Protein AF-A0A1G2IVW2-F1 (afdb_monomer_lite)

Secondary structure (DSSP, 8-state):
-HHHHHHHHHHHHHHHHHHHHHHHHHHHHHHHHHHHHHHHHH-HHHHHH--HHHHHHH-TTTHHHHTTS-HHHHHHHHHH--TT--TTS--

Organism: NCBI:txid1802223

Radius of gyration: 18.48 Å; chains: 1; bounding box: 43×22×56 Å

Structure (mmCIF, N/CA/C/O backbone):
data_AF-A0A1G2IVW2-F1
#
_entry.id   AF-A0A1G2IVW2-F1
#
loop_
_atom_site.group_PDB
_atom_site.id
_atom_site.type_symbol
_atom_site.label_atom_id
_atom_site.label_alt_id
_atom_site.label_comp_id
_atom_site.label_asym_id
_atom_site.label_entity_id
_atom_site.label_seq_id
_atom_site.pdbx_PDB_ins_code
_atom_site.Cartn_x
_atom_site.Cartn_y
_atom_site.Cartn_z
_atom_site.occupancy
_atom_site.B_iso_or_equiv
_atom_site.auth_seq_id
_atom_site.auth_comp_id
_atom_site.auth_asym_id
_atom_site.auth_atom_id
_atom_site.pdbx_PDB_model_num
ATOM 1 N N . MET A 1 1 ? 30.164 3.451 -38.191 1.00 64.06 1 MET A N 1
ATOM 2 C CA . MET A 1 1 ? 29.459 2.157 -37.992 1.00 64.06 1 MET A CA 1
ATOM 3 C C . MET A 1 1 ? 29.603 1.646 -36.564 1.00 64.06 1 MET A C 1
ATOM 5 O O . MET A 1 1 ? 28.580 1.425 -35.935 1.00 64.06 1 MET A O 1
ATOM 9 N N . LEU A 1 2 ? 30.828 1.503 -36.038 1.00 70.00 2 LEU A N 1
ATOM 10 C CA . LEU A 1 2 ? 31.078 1.011 -34.674 1.00 70.00 2 LEU A CA 1
ATOM 11 C C . LEU A 1 2 ? 30.449 1.899 -33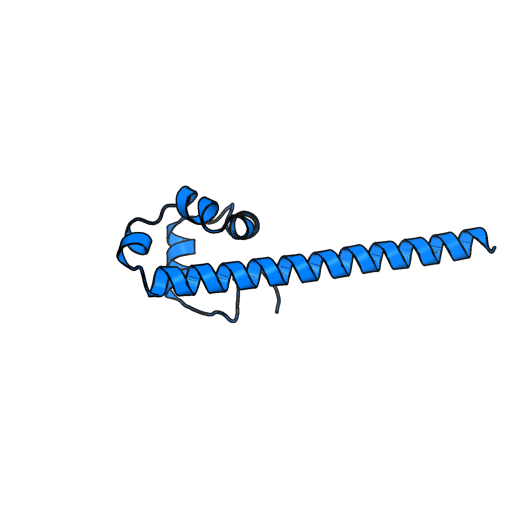.581 1.00 70.00 2 LEU A C 1
ATOM 13 O O . LEU A 1 2 ? 29.813 1.382 -32.670 1.00 70.00 2 LEU A O 1
ATOM 17 N N . GLU A 1 3 ? 30.554 3.224 -33.716 1.00 71.06 3 GLU A N 1
ATOM 18 C CA . GLU A 1 3 ? 29.950 4.192 -32.783 1.00 71.06 3 GLU A CA 1
ATOM 19 C C . GLU A 1 3 ? 28.423 4.060 -32.716 1.00 71.06 3 GLU A C 1
ATOM 21 O O . GLU A 1 3 ? 27.868 3.971 -31.628 1.00 71.06 3 GLU A O 1
ATOM 26 N N . ASN A 1 4 ? 27.745 3.919 -33.861 1.00 77.81 4 ASN A N 1
ATOM 27 C CA . ASN A 1 4 ? 26.292 3.709 -33.894 1.00 77.81 4 ASN A CA 1
ATOM 28 C C . ASN A 1 4 ? 25.884 2.378 -33.241 1.00 77.81 4 ASN A C 1
ATOM 30 O O . ASN A 1 4 ? 24.865 2.320 -32.558 1.00 77.81 4 ASN A O 1
ATOM 34 N N . ILE A 1 5 ? 26.672 1.312 -33.430 1.00 85.81 5 ILE A N 1
ATOM 35 C CA . ILE A 1 5 ? 26.426 0.009 -32.790 1.00 85.81 5 ILE A CA 1
ATOM 36 C C . ILE A 1 5 ? 26.592 0.127 -31.268 1.00 85.81 5 ILE A C 1
ATOM 38 O O . ILE A 1 5 ? 25.739 -0.350 -30.524 1.00 85.81 5 ILE A O 1
ATOM 42 N N . LEU A 1 6 ? 27.636 0.818 -30.800 1.00 82.62 6 LEU A N 1
ATOM 43 C CA . LEU A 1 6 ? 27.854 1.104 -29.379 1.00 82.62 6 LEU A CA 1
ATOM 44 C C . LEU A 1 6 ? 26.711 1.931 -28.778 1.00 82.62 6 LEU A C 1
ATOM 46 O O . LEU A 1 6 ? 26.241 1.607 -27.690 1.00 82.62 6 LEU A O 1
ATOM 50 N N . SER A 1 7 ? 26.209 2.944 -29.492 1.00 85.56 7 SER A N 1
ATOM 51 C CA . SER A 1 7 ? 25.053 3.733 -29.049 1.00 85.56 7 SER A CA 1
ATOM 52 C C . SER A 1 7 ? 23.780 2.890 -28.925 1.00 85.56 7 SER A C 1
ATOM 54 O O . SER A 1 7 ? 23.034 3.055 -27.963 1.00 85.56 7 SER A O 1
ATOM 56 N N . ILE A 1 8 ? 23.540 1.956 -29.852 1.00 89.88 8 ILE A N 1
ATOM 57 C CA . ILE A 1 8 ? 22.389 1.041 -29.788 1.00 89.88 8 ILE A CA 1
ATOM 58 C C . ILE A 1 8 ? 22.520 0.086 -28.597 1.00 89.88 8 ILE A C 1
ATOM 60 O O . ILE A 1 8 ? 21.566 -0.076 -27.839 1.00 89.88 8 ILE A O 1
ATOM 64 N N . ILE A 1 9 ? 23.700 -0.506 -28.391 1.00 89.44 9 ILE A N 1
ATOM 65 C CA . ILE A 1 9 ? 23.964 -1.377 -27.236 1.00 89.44 9 ILE A CA 1
ATOM 66 C C . ILE A 1 9 ? 23.741 -0.605 -25.932 1.00 89.44 9 ILE A C 1
ATOM 68 O O . ILE A 1 9 ? 23.073 -1.105 -25.029 1.00 89.44 9 ILE A O 1
ATOM 72 N N . LEU A 1 10 ? 24.234 0.633 -25.850 1.00 90.88 10 LEU A N 1
ATOM 73 C CA . LEU A 1 10 ? 24.055 1.482 -24.677 1.00 90.88 10 LEU A CA 1
ATOM 74 C C . LEU A 1 10 ? 22.571 1.748 -24.385 1.00 90.88 10 LEU A C 1
ATOM 76 O O . LEU A 1 10 ? 22.145 1.627 -23.238 1.00 90.88 10 LEU A O 1
ATOM 80 N N . LEU A 1 11 ? 21.767 2.049 -25.410 1.00 90.50 11 LEU A N 1
ATOM 81 C CA . LEU A 1 11 ? 20.322 2.249 -25.255 1.00 90.50 11 LEU A CA 1
ATOM 82 C C . LEU A 1 11 ? 19.611 0.986 -24.753 1.00 90.50 11 LEU A C 1
ATOM 84 O O . LEU A 1 11 ? 18.762 1.083 -23.867 1.00 90.50 11 LEU A O 1
ATOM 88 N N . VAL A 1 12 ? 19.976 -0.193 -25.264 1.00 91.19 12 VAL A N 1
ATOM 89 C CA . VAL A 1 12 ? 19.414 -1.476 -24.806 1.00 91.19 12 VAL A CA 1
ATOM 90 C C . VAL A 1 12 ? 19.764 -1.737 -23.339 1.00 91.19 12 VAL A C 1
ATOM 92 O O . VAL A 1 12 ? 18.893 -2.127 -22.563 1.00 91.19 12 VAL A O 1
ATOM 95 N N . VAL A 1 13 ? 21.008 -1.473 -22.931 1.00 90.94 13 VAL A N 1
ATOM 96 C CA . VAL A 1 13 ? 21.446 -1.637 -21.536 1.00 90.94 13 VAL A CA 1
ATOM 97 C C . VAL A 1 13 ? 20.701 -0.679 -20.604 1.00 90.94 13 VAL A C 1
ATOM 99 O O . VAL A 1 13 ? 20.235 -1.105 -19.549 1.00 90.94 13 VAL A O 1
ATOM 102 N N . ILE A 1 14 ? 20.527 0.589 -20.995 1.00 91.94 14 ILE A N 1
ATOM 103 C CA . ILE A 1 14 ? 19.759 1.567 -20.209 1.00 91.94 14 ILE A CA 1
ATOM 104 C C . ILE A 1 14 ? 18.296 1.127 -20.090 1.00 91.94 14 ILE A C 1
ATOM 106 O O . ILE A 1 14 ? 17.750 1.119 -18.988 1.00 91.94 14 ILE A O 1
ATOM 110 N N . ALA A 1 15 ? 17.667 0.708 -21.191 1.00 87.75 15 ALA A N 1
ATOM 111 C CA . ALA A 1 15 ? 16.287 0.228 -21.172 1.00 87.75 15 ALA A CA 1
ATOM 112 C C . ALA A 1 15 ? 16.121 -0.995 -20.255 1.00 87.75 15 ALA A C 1
ATOM 114 O O . ALA A 1 15 ? 15.172 -1.061 -19.472 1.00 87.75 15 ALA A O 1
ATOM 115 N N . TYR A 1 16 ? 17.073 -1.930 -20.296 1.00 87.62 16 TYR A N 1
ATOM 116 C CA . TYR A 1 16 ? 17.074 -3.101 -19.424 1.00 87.62 16 TYR A CA 1
ATOM 117 C C . TYR A 1 16 ? 17.278 -2.733 -17.948 1.00 87.62 16 TYR A C 1
ATOM 119 O O . TYR A 1 16 ? 16.581 -3.259 -17.082 1.00 87.62 16 TYR A O 1
ATOM 127 N N . ALA A 1 17 ? 18.173 -1.789 -17.647 1.00 85.44 17 ALA A N 1
ATOM 128 C CA . ALA A 1 17 ? 18.378 -1.296 -16.287 1.00 85.44 17 ALA A CA 1
ATOM 129 C C . ALA A 1 17 ? 17.110 -0.631 -15.724 1.00 85.44 17 ALA A C 1
ATOM 131 O O . ALA A 1 17 ? 16.721 -0.908 -14.589 1.00 85.44 17 ALA A O 1
ATOM 132 N N . VAL A 1 18 ? 16.422 0.185 -16.532 1.00 86.44 18 VAL A N 1
ATOM 133 C CA . VAL A 1 18 ? 15.138 0.804 -16.163 1.00 86.44 18 VAL A CA 1
ATOM 134 C C . VAL A 1 18 ? 14.068 -0.260 -15.910 1.00 86.44 18 VAL A C 1
ATOM 136 O O . VAL A 1 18 ? 13.343 -0.180 -14.917 1.00 86.44 18 VAL A O 1
ATOM 139 N N . TYR A 1 19 ? 13.989 -1.283 -16.765 1.00 83.19 19 TYR A N 1
ATOM 140 C CA . TYR A 1 19 ? 13.076 -2.411 -16.579 1.00 83.19 19 TYR A CA 1
ATOM 141 C C . TYR A 1 19 ? 13.340 -3.156 -15.261 1.00 83.19 19 TYR A C 1
ATOM 143 O O . TYR A 1 19 ? 12.417 -3.372 -14.474 1.00 83.19 19 TYR A O 1
ATOM 151 N N . LEU A 1 20 ? 14.604 -3.485 -14.977 1.00 78.44 20 LEU A N 1
ATOM 152 C CA . LEU A 1 20 ? 15.000 -4.171 -13.747 1.00 78.44 20 LEU A CA 1
ATOM 153 C C . LEU A 1 20 ? 14.661 -3.336 -12.501 1.00 78.44 20 LEU A C 1
ATOM 155 O O . LEU A 1 20 ? 14.117 -3.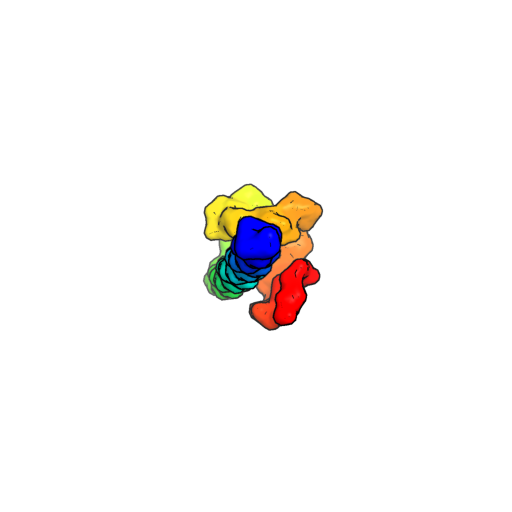856 -11.527 1.00 78.44 20 LEU A O 1
ATOM 15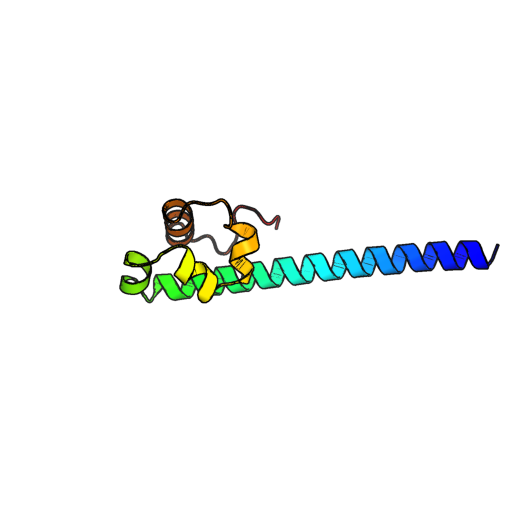9 N N . GLN A 1 21 ? 14.943 -2.031 -12.544 1.00 76.50 21 GLN A N 1
ATOM 160 C CA . GLN A 1 21 ? 14.647 -1.109 -11.450 1.00 76.50 21 GLN A CA 1
ATOM 161 C C . GLN A 1 21 ? 13.142 -1.010 -11.174 1.00 76.50 21 GLN A C 1
ATOM 163 O O . GLN A 1 21 ? 12.738 -0.931 -10.012 1.00 76.50 21 GLN A O 1
ATOM 168 N N . LYS A 1 22 ? 12.308 -1.032 -12.220 1.00 78.31 22 LYS A N 1
ATOM 169 C CA . LYS A 1 22 ? 10.849 -1.044 -12.078 1.00 78.31 22 LYS A CA 1
ATOM 170 C C . LYS A 1 22 ? 10.369 -2.314 -11.372 1.00 78.31 22 LYS A C 1
ATOM 172 O O . LYS A 1 22 ? 9.716 -2.199 -10.341 1.00 78.31 22 LYS A O 1
ATOM 177 N N . ASN A 1 23 ? 10.780 -3.492 -11.844 1.00 75.88 23 ASN A N 1
ATOM 178 C CA . ASN A 1 23 ? 10.387 -4.765 -11.226 1.00 75.88 23 ASN A CA 1
ATOM 179 C C . ASN A 1 23 ? 10.811 -4.857 -9.751 1.00 75.88 23 ASN A C 1
ATOM 181 O O . ASN A 1 23 ? 10.029 -5.284 -8.905 1.00 75.88 23 ASN A O 1
ATOM 185 N N . LEU A 1 24 ? 12.024 -4.401 -9.419 1.00 76.06 24 LEU A N 1
ATOM 186 C CA . LEU A 1 24 ? 12.510 -4.368 -8.035 1.00 76.06 24 LEU A CA 1
ATOM 187 C C 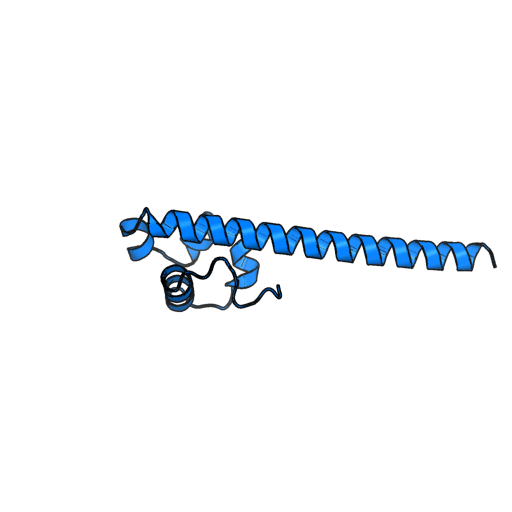. LEU A 1 24 ? 11.684 -3.436 -7.138 1.00 76.06 24 LEU A C 1
ATOM 189 O O . LEU A 1 24 ? 11.508 -3.717 -5.953 1.00 76.06 24 LEU A O 1
ATOM 193 N N . ASN A 1 25 ? 11.200 -2.312 -7.667 1.00 81.75 25 ASN A N 1
ATOM 194 C CA . ASN A 1 25 ? 10.344 -1.401 -6.909 1.00 81.75 25 ASN A CA 1
ATOM 195 C C . ASN A 1 25 ? 8.953 -1.995 -6.683 1.00 81.75 25 ASN A C 1
ATOM 197 O O . ASN A 1 25 ? 8.432 -1.890 -5.575 1.00 81.75 25 ASN A O 1
ATOM 201 N N . ASP A 1 26 ? 8.391 -2.642 -7.699 1.00 80.94 26 ASP A N 1
ATOM 202 C CA . ASP A 1 26 ? 7.079 -3.286 -7.631 1.00 80.94 26 ASP A CA 1
ATOM 203 C C . ASP A 1 26 ? 7.081 -4.423 -6.591 1.00 80.94 26 ASP A C 1
ATOM 205 O O . ASP A 1 26 ? 6.174 -4.517 -5.760 1.00 80.94 26 ASP A O 1
ATOM 209 N N . GLU A 1 27 ? 8.154 -5.221 -6.540 1.00 82.12 27 GLU A N 1
ATOM 210 C CA . GLU A 1 27 ? 8.332 -6.268 -5.528 1.00 82.12 27 GLU A CA 1
ATOM 211 C C . GLU A 1 27 ? 8.464 -5.695 -4.107 1.00 82.12 27 GLU A C 1
ATOM 213 O O . GLU A 1 27 ? 7.874 -6.224 -3.163 1.00 82.12 27 GLU A O 1
ATOM 218 N N . LYS A 1 28 ? 9.202 -4.590 -3.935 1.00 86.25 28 LYS A N 1
ATOM 219 C CA . LYS A 1 28 ? 9.320 -3.913 -2.632 1.00 86.25 28 LYS A CA 1
ATOM 220 C C . LYS A 1 28 ? 7.977 -3.379 -2.144 1.00 86.25 28 LYS A C 1
ATOM 222 O O . LYS A 1 28 ? 7.644 -3.580 -0.981 1.00 86.25 28 LYS A O 1
ATOM 227 N N . ILE A 1 29 ? 7.200 -2.753 -3.030 1.00 86.38 29 ILE A N 1
ATOM 228 C CA . ILE A 1 29 ? 5.853 -2.259 -2.711 1.00 86.38 29 ILE A CA 1
ATOM 229 C C . ILE A 1 29 ? 4.945 -3.427 -2.303 1.00 86.38 29 ILE A C 1
ATOM 231 O O . ILE A 1 29 ? 4.203 -3.308 -1.331 1.00 86.38 29 ILE A O 1
ATOM 235 N N . ARG A 1 30 ? 5.032 -4.572 -2.995 1.00 84.12 30 ARG A N 1
ATOM 236 C CA . ARG A 1 30 ? 4.287 -5.783 -2.619 1.00 84.12 30 ARG A CA 1
ATOM 237 C C . ARG A 1 30 ? 4.664 -6.297 -1.236 1.00 84.12 30 ARG A C 1
ATOM 239 O O . ARG A 1 30 ? 3.773 -6.541 -0.434 1.00 84.12 30 ARG A O 1
ATOM 246 N N . ARG A 1 31 ? 5.955 -6.406 -0.928 1.00 85.81 31 ARG A N 1
ATOM 247 C CA . ARG A 1 31 ? 6.394 -6.837 0.408 1.00 85.81 31 ARG A CA 1
ATOM 248 C C . ARG A 1 31 ? 5.905 -5.896 1.502 1.00 85.81 31 ARG A C 1
ATOM 250 O O . ARG A 1 31 ? 5.491 -6.353 2.558 1.00 85.81 31 ARG A O 1
ATOM 257 N N . GLU A 1 32 ? 5.939 -4.593 1.252 1.00 89.00 32 GLU A N 1
ATOM 258 C CA . GLU A 1 32 ? 5.460 -3.607 2.218 1.00 89.00 32 GLU A CA 1
ATOM 259 C C . GLU A 1 32 ? 3.943 -3.689 2.427 1.00 89.00 32 GLU A C 1
ATOM 261 O O . GLU A 1 32 ? 3.465 -3.558 3.549 1.00 89.00 32 GLU A O 1
ATOM 266 N N . TRP A 1 33 ? 3.190 -4.000 1.370 1.00 89.19 33 TRP A N 1
ATOM 267 C CA . TRP A 1 33 ? 1.763 -4.297 1.472 1.00 89.19 33 TRP A CA 1
ATOM 268 C C . TRP A 1 33 ? 1.485 -5.541 2.315 1.00 89.19 33 TRP A C 1
ATOM 270 O O . TRP A 1 33 ? 0.615 -5.504 3.183 1.00 89.19 33 TRP A O 1
ATOM 280 N N . ASP A 1 34 ? 2.235 -6.621 2.096 1.00 86.38 34 ASP A N 1
ATOM 281 C CA . ASP A 1 34 ? 2.090 -7.853 2.874 1.00 86.38 34 ASP A CA 1
ATOM 282 C C . ASP A 1 34 ? 2.397 -7.613 4.362 1.00 86.38 34 ASP A C 1
ATOM 284 O O . ASP A 1 34 ? 1.690 -8.127 5.232 1.00 86.38 34 ASP A O 1
ATOM 288 N N . LEU A 1 35 ? 3.403 -6.781 4.662 1.00 89.38 35 LEU A N 1
ATOM 289 C CA . LEU A 1 35 ? 3.721 -6.358 6.027 1.00 89.38 35 LEU A CA 1
ATOM 290 C C . LEU A 1 35 ? 2.589 -5.535 6.648 1.00 89.38 35 LEU A C 1
ATOM 292 O O . LEU A 1 35 ? 2.188 -5.830 7.772 1.00 89.38 35 LEU A O 1
ATOM 296 N N . ALA A 1 36 ? 2.047 -4.555 5.923 1.00 90.12 36 ALA A N 1
ATOM 297 C CA . ALA A 1 36 ? 0.923 -3.750 6.395 1.00 90.12 36 ALA A CA 1
ATOM 298 C C . ALA A 1 36 ? -0.309 -4.613 6.678 1.00 90.12 36 ALA A C 1
ATOM 300 O O . ALA A 1 36 ? -0.931 -4.501 7.734 1.00 90.12 36 ALA A O 1
ATOM 301 N N . TYR A 1 37 ? -0.633 -5.525 5.761 1.00 88.75 37 TYR A N 1
ATOM 302 C CA . TYR A 1 37 ? -1.737 -6.460 5.927 1.00 88.75 37 TYR A CA 1
ATOM 303 C C . TYR A 1 37 ? -1.565 -7.336 7.172 1.00 88.75 37 TYR A C 1
ATOM 305 O O . TYR A 1 37 ? -2.479 -7.423 7.993 1.00 88.75 37 TYR A O 1
ATOM 313 N N . PHE A 1 38 ? -0.390 -7.948 7.341 1.00 87.44 38 PHE A N 1
ATOM 314 C CA . PHE A 1 38 ? -0.106 -8.790 8.500 1.00 87.44 38 PHE A CA 1
ATOM 315 C C . PHE A 1 38 ? -0.144 -7.994 9.811 1.00 87.44 38 PHE A C 1
ATOM 317 O O . PHE A 1 38 ? -0.746 -8.438 10.786 1.00 87.44 38 PHE A O 1
ATOM 324 N N . TYR A 1 39 ? 0.445 -6.796 9.825 1.00 90.38 39 TYR A N 1
ATOM 325 C CA . TYR A 1 39 ? 0.477 -5.934 11.002 1.00 90.38 39 TYR A CA 1
ATOM 326 C C . TYR A 1 39 ? -0.933 -5.572 11.480 1.00 90.38 39 TYR A C 1
ATOM 328 O O . TYR A 1 39 ? -1.260 -5.788 12.648 1.00 90.38 39 TYR A O 1
ATOM 336 N N . TYR A 1 40 ? -1.795 -5.093 10.580 1.00 89.38 40 TYR A N 1
ATOM 337 C CA . TYR A 1 40 ? -3.152 -4.686 10.947 1.00 89.38 40 TYR A CA 1
ATOM 338 C C . TYR A 1 40 ? -4.107 -5.859 11.186 1.00 89.38 40 TYR A C 1
ATOM 340 O O . TYR A 1 40 ? -5.115 -5.676 11.865 1.00 89.38 40 TYR A O 1
ATOM 348 N N . GLN A 1 41 ? -3.790 -7.069 10.708 1.00 86.19 41 GLN A N 1
ATOM 349 C CA . GLN A 1 41 ? -4.499 -8.278 11.138 1.00 86.19 41 GLN A CA 1
ATOM 350 C C . GLN A 1 41 ? -4.296 -8.572 12.628 1.00 86.19 41 GLN A C 1
ATOM 352 O O . GLN A 1 41 ? -5.221 -9.044 13.288 1.00 86.19 41 GLN A O 1
ATOM 357 N N . THR A 1 42 ? -3.095 -8.334 13.161 1.00 87.56 42 THR A N 1
ATOM 358 C CA . THR A 1 42 ? -2.773 -8.644 14.563 1.00 87.56 42 THR A CA 1
ATOM 359 C C . THR A 1 42 ? -2.961 -7.452 15.505 1.00 87.56 42 THR A C 1
ATOM 361 O O . THR A 1 42 ? -3.062 -7.654 16.712 1.00 87.56 42 THR A O 1
ATOM 364 N N . HIS A 1 43 ? -3.048 -6.228 14.975 1.00 90.50 43 HIS A N 1
ATOM 365 C CA . HIS A 1 43 ? -3.179 -4.981 15.738 1.00 90.50 43 HIS A CA 1
ATOM 366 C C . HIS A 1 43 ? -4.483 -4.243 15.394 1.00 90.50 43 HIS A C 1
ATOM 368 O O . HIS A 1 43 ? -4.491 -3.166 14.798 1.00 90.50 43 HIS A O 1
ATOM 374 N N . GLN A 1 44 ? -5.619 -4.833 15.779 1.00 86.38 44 GLN A N 1
ATOM 375 C CA . GLN A 1 44 ? -6.946 -4.308 15.427 1.00 86.38 44 GLN A CA 1
ATOM 376 C C . GLN A 1 44 ? -7.224 -2.906 16.005 1.00 86.38 44 GLN A C 1
ATOM 378 O O . GLN A 1 44 ? -7.891 -2.104 15.359 1.00 86.38 44 GLN A O 1
ATOM 383 N N . GLN A 1 45 ? -6.692 -2.586 17.190 1.00 88.81 45 GLN A N 1
ATOM 384 C CA . GLN A 1 45 ? -6.844 -1.256 17.796 1.00 88.81 45 GLN A CA 1
ATOM 385 C C . GLN A 1 45 ? -6.161 -0.170 16.952 1.00 88.81 45 GLN A C 1
ATOM 387 O O . GLN A 1 45 ? -6.757 0.874 16.687 1.00 88.81 45 GLN A O 1
ATOM 392 N N . ASP A 1 46 ? -4.950 -0.456 16.468 1.00 88.12 46 ASP A N 1
ATOM 393 C CA . ASP A 1 46 ? -4.193 0.444 15.595 1.00 88.12 46 ASP A CA 1
ATOM 394 C C . ASP A 1 46 ? -4.878 0.576 14.231 1.00 88.12 46 ASP A C 1
ATOM 396 O O . ASP A 1 46 ? -4.945 1.662 13.658 1.00 88.12 46 ASP A O 1
ATOM 400 N N . PHE A 1 47 ? -5.479 -0.510 13.738 1.00 89.56 47 PHE A N 1
ATOM 401 C CA . PHE A 1 47 ? -6.287 -0.486 12.524 1.00 89.56 47 PHE A CA 1
ATOM 402 C C . PHE A 1 47 ? -7.532 0.411 12.657 1.00 89.56 47 PHE A C 1
ATOM 404 O O . PHE A 1 47 ? -7.870 1.167 11.738 1.00 89.56 47 PHE A O 1
ATOM 411 N N . ASP A 1 48 ? -8.224 0.363 13.793 1.00 88.44 48 ASP A N 1
ATOM 412 C CA . ASP A 1 48 ? -9.417 1.178 14.022 1.00 88.44 48 ASP A CA 1
ATOM 413 C C . ASP A 1 48 ? -9.055 2.672 14.075 1.00 88.44 48 ASP A C 1
ATOM 415 O O . ASP A 1 48 ? -9.719 3.489 13.426 1.00 88.44 48 ASP A O 1
ATOM 419 N N . ALA A 1 49 ? -7.937 3.010 14.727 1.00 90.44 49 ALA A N 1
ATOM 420 C CA . ALA A 1 49 ? -7.381 4.363 14.806 1.00 90.44 49 ALA A CA 1
ATOM 421 C C . ALA A 1 49 ? -6.607 4.813 13.549 1.00 90.44 49 ALA A C 1
ATOM 423 O O . ALA A 1 49 ? -6.186 5.968 13.468 1.00 90.44 49 ALA A O 1
ATOM 424 N N . LEU A 1 50 ? -6.431 3.933 12.559 1.00 91.25 50 LEU A N 1
ATOM 425 C CA . LEU A 1 50 ? -5.564 4.191 11.414 1.00 91.25 50 LEU A CA 1
ATOM 426 C C . LEU A 1 50 ? -6.004 5.430 10.625 1.00 91.25 50 LEU A C 1
ATOM 428 O O . LEU A 1 50 ? -7.151 5.521 10.166 1.00 91.25 50 LEU A O 1
ATOM 432 N N . THR A 1 51 ? -5.051 6.337 10.420 1.00 92.75 51 THR A N 1
ATOM 433 C CA . THR A 1 51 ? -5.149 7.501 9.538 1.00 92.75 51 THR A CA 1
ATOM 434 C C . THR A 1 51 ? -4.249 7.307 8.321 1.00 92.75 51 THR A C 1
ATOM 436 O O . THR A 1 51 ? -3.372 6.445 8.291 1.00 92.75 51 THR A O 1
ATOM 439 N N . LYS A 1 52 ? -4.452 8.130 7.291 1.00 91.69 52 LYS A N 1
ATOM 440 C CA . LYS A 1 52 ? -3.632 8.080 6.075 1.00 91.69 52 LYS A CA 1
ATOM 441 C C . LYS A 1 52 ? -2.187 8.526 6.320 1.00 91.69 52 LYS A C 1
ATOM 443 O O . LYS A 1 52 ? -1.282 8.048 5.648 1.00 91.69 52 LYS A O 1
ATOM 448 N N . GLU A 1 53 ? -1.983 9.437 7.267 1.00 91.44 53 GLU A N 1
ATOM 449 C CA . GLU A 1 53 ? -0.657 9.924 7.651 1.00 91.44 53 GLU A CA 1
ATOM 450 C C . GLU A 1 53 ? 0.135 8.827 8.356 1.00 91.44 53 GLU A C 1
ATOM 452 O O . GLU A 1 53 ? 1.214 8.492 7.877 1.00 91.44 53 GLU A O 1
ATOM 457 N N . TYR A 1 54 ? -0.445 8.186 9.378 1.00 91.00 54 TYR A N 1
ATOM 458 C CA . TYR A 1 54 ? 0.201 7.067 10.074 1.00 91.00 54 TYR A CA 1
ATOM 459 C C . TYR A 1 54 ? 0.474 5.890 9.140 1.00 91.00 54 TYR A C 1
ATOM 461 O O . TYR A 1 54 ? 1.578 5.361 9.116 1.00 91.00 54 TYR A O 1
ATOM 469 N N . PHE A 1 55 ? -0.481 5.557 8.268 1.00 92.06 55 PHE A N 1
ATOM 470 C CA . PHE A 1 55 ? -0.291 4.493 7.286 1.00 92.06 55 PHE A CA 1
ATOM 471 C C . PHE A 1 55 ? 0.922 4.726 6.369 1.00 92.06 55 PHE A C 1
ATOM 473 O O . PHE A 1 55 ? 1.617 3.781 6.017 1.00 92.06 55 PHE A O 1
ATOM 480 N N . PHE A 1 56 ? 1.190 5.971 5.966 1.00 92.88 56 PHE A N 1
ATOM 481 C CA . PHE A 1 56 ? 2.345 6.295 5.119 1.00 92.88 56 PHE A CA 1
ATOM 482 C C . PHE A 1 56 ? 3.637 6.528 5.892 1.00 92.88 56 PHE A C 1
ATOM 484 O O . PHE A 1 56 ? 4.705 6.495 5.282 1.00 92.88 56 PHE A O 1
ATOM 491 N N . GLU A 1 57 ? 3.552 6.814 7.185 1.00 92.25 57 GLU A N 1
ATOM 492 C CA . GLU A 1 57 ? 4.718 6.876 8.058 1.00 92.25 57 GLU A CA 1
ATOM 493 C C . GLU A 1 57 ? 5.269 5.466 8.296 1.00 92.25 57 GLU A C 1
ATOM 495 O O . GLU A 1 57 ? 6.458 5.234 8.075 1.00 92.25 57 GLU A O 1
ATOM 500 N N . ASP A 1 58 ? 4.386 4.515 8.611 1.00 89.62 58 ASP A N 1
ATOM 501 C CA . ASP A 1 58 ? 4.738 3.107 8.810 1.00 89.62 58 ASP A CA 1
ATOM 502 C C . ASP A 1 58 ? 5.090 2.405 7.487 1.00 89.62 58 ASP A C 1
ATOM 504 O O . ASP A 1 58 ? 6.009 1.583 7.429 1.00 89.62 58 ASP A O 1
ATOM 508 N N . PHE A 1 59 ? 4.382 2.754 6.404 1.00 91.69 59 PHE A N 1
ATOM 509 C CA . PHE A 1 59 ? 4.522 2.136 5.083 1.00 91.69 59 PHE A CA 1
ATOM 510 C C . PHE A 1 59 ? 4.693 3.194 3.964 1.00 91.69 59 PHE A C 1
ATOM 512 O O . PHE A 1 59 ? 3.772 3.475 3.178 1.00 91.69 59 PHE A O 1
ATOM 519 N N . PRO A 1 60 ? 5.886 3.810 3.847 1.00 91.50 60 PRO A N 1
ATOM 520 C CA . PRO A 1 60 ? 6.136 4.922 2.930 1.00 91.50 60 PRO A CA 1
ATOM 521 C C . PRO A 1 60 ? 6.126 4.553 1.440 1.00 91.50 60 PRO A C 1
ATOM 523 O O . PRO A 1 60 ? 5.805 5.408 0.607 1.00 91.50 60 PRO A O 1
ATOM 526 N N . LEU A 1 61 ? 6.456 3.319 1.045 1.00 89.44 61 LEU A N 1
ATOM 527 C CA . LEU A 1 61 ? 6.387 2.902 -0.361 1.00 89.44 61 LEU A CA 1
ATOM 528 C C . LEU A 1 61 ? 4.938 2.770 -0.833 1.00 89.44 61 LEU A C 1
ATOM 530 O O . LEU A 1 61 ? 4.650 3.058 -2.001 1.00 89.44 61 LEU A O 1
ATOM 534 N N . LEU A 1 62 ? 4.014 2.433 0.071 1.00 89.19 62 LEU A N 1
ATOM 535 C CA . LEU A 1 62 ? 2.580 2.367 -0.223 1.00 89.19 62 LEU A CA 1
ATOM 536 C C . LEU A 1 62 ? 1.973 3.736 -0.536 1.00 89.19 62 LEU A C 1
ATOM 538 O O . LEU A 1 62 ? 0.952 3.810 -1.226 1.00 89.19 62 LEU A O 1
ATOM 542 N N . LYS A 1 63 ? 2.644 4.831 -0.156 1.00 90.12 63 LYS A N 1
ATOM 543 C CA . LYS A 1 63 ? 2.264 6.187 -0.568 1.00 90.12 63 LYS A CA 1
ATOM 544 C C . LYS A 1 63 ? 2.153 6.314 -2.083 1.00 90.12 63 LYS A C 1
ATOM 546 O O . LYS A 1 63 ? 1.244 6.980 -2.556 1.00 90.12 63 LYS A O 1
ATOM 551 N N . LYS A 1 64 ? 3.014 5.649 -2.863 1.00 85.69 64 LYS A N 1
ATOM 552 C CA . LYS A 1 64 ? 2.951 5.692 -4.339 1.00 85.69 64 LYS A CA 1
ATOM 553 C C . LYS A 1 64 ? 1.676 5.063 -4.903 1.00 85.69 64 LYS A C 1
ATOM 555 O O . LYS A 1 64 ? 1.252 5.436 -5.990 1.00 85.69 64 LYS A O 1
ATOM 560 N N . VAL A 1 65 ? 1.086 4.122 -4.169 1.00 84.62 65 VAL A N 1
ATOM 561 C CA . VAL A 1 65 ? -0.094 3.358 -4.588 1.00 84.62 65 VAL A CA 1
ATOM 562 C C . VAL A 1 65 ? -1.377 4.032 -4.108 1.00 84.62 65 VAL A C 1
ATOM 564 O O . VAL A 1 65 ? -2.315 4.198 -4.879 1.00 84.62 65 VAL A O 1
ATOM 567 N N . PHE A 1 66 ? -1.405 4.471 -2.851 1.00 88.12 66 PHE A N 1
ATOM 568 C CA . PHE A 1 66 ? -2.618 4.959 -2.193 1.00 88.12 66 PHE A CA 1
ATOM 569 C C . PHE A 1 66 ? -2.653 6.482 -2.010 1.00 88.12 66 PHE A C 1
ATOM 571 O O . PHE A 1 66 ? -3.518 6.993 -1.294 1.00 88.12 66 PHE A O 1
ATOM 578 N N . LEU A 1 67 ? -1.753 7.239 -2.660 1.00 87.12 67 LEU A N 1
ATOM 579 C CA . LEU A 1 67 ? -1.691 8.706 -2.539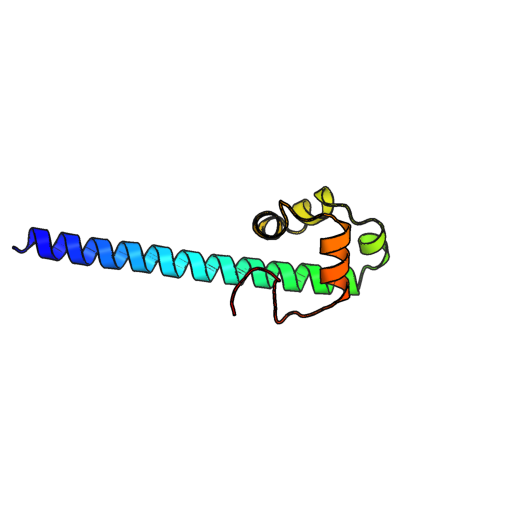 1.00 87.12 67 LEU A CA 1
ATOM 580 C C . LEU A 1 67 ? -3.057 9.365 -2.744 1.00 87.12 67 LEU A C 1
ATOM 582 O O . LEU A 1 67 ? -3.398 10.303 -2.029 1.00 87.12 67 LEU A O 1
ATOM 586 N N . ASN A 1 68 ? -3.843 8.844 -3.685 1.00 87.69 68 ASN A N 1
ATOM 587 C CA . ASN A 1 68 ? -5.146 9.389 -4.060 1.00 87.69 68 ASN A CA 1
ATOM 588 C C . ASN A 1 68 ? -6.328 8.639 -3.427 1.00 87.69 68 ASN A C 1
ATOM 590 O O . ASN A 1 68 ? -7.463 9.083 -3.563 1.00 87.69 68 ASN A O 1
ATOM 594 N N . SER A 1 69 ? -6.076 7.539 -2.715 1.00 86.62 69 SER A N 1
ATOM 595 C CA . SER A 1 69 ? -7.120 6.758 -2.048 1.00 86.62 69 SER A CA 1
ATOM 596 C C . SER A 1 69 ? -7.560 7.405 -0.743 1.00 86.62 69 SER A C 1
ATOM 598 O O . SER A 1 69 ? -6.779 8.080 -0.064 1.00 86.62 69 SER A O 1
ATOM 600 N N . LYS A 1 70 ? -8.819 7.189 -0.368 1.00 89.94 70 LYS A N 1
ATOM 601 C CA . LYS A 1 70 ? -9.314 7.551 0.966 1.00 89.94 70 LYS A CA 1
ATOM 602 C C . LYS A 1 70 ? -8.873 6.513 1.999 1.00 89.94 70 LYS A C 1
ATOM 604 O O . LYS A 1 70 ? -8.557 5.379 1.643 1.00 89.94 70 LYS A O 1
ATOM 609 N N . ILE A 1 71 ? -8.852 6.885 3.278 1.00 90.12 71 ILE A N 1
ATOM 610 C CA . ILE A 1 71 ? -8.437 5.955 4.336 1.00 90.12 71 ILE A CA 1
ATOM 611 C C . ILE A 1 71 ? -9.404 4.772 4.462 1.00 90.12 71 ILE A C 1
ATOM 613 O O . ILE A 1 71 ? -8.979 3.648 4.704 1.00 90.12 71 ILE A O 1
ATOM 617 N N . GLU A 1 72 ? -10.690 4.994 4.207 1.00 90.31 72 GLU A N 1
ATOM 618 C CA . GLU A 1 72 ? -11.722 3.959 4.202 1.00 90.31 72 GLU A CA 1
ATOM 619 C C . GLU A 1 72 ? -11.458 2.909 3.118 1.00 90.31 72 GLU A C 1
ATOM 621 O O . GLU A 1 72 ? -11.611 1.718 3.369 1.00 90.31 72 GLU A O 1
ATOM 626 N N . GLU A 1 73 ? -10.986 3.327 1.940 1.00 88.31 73 GLU A N 1
ATOM 627 C CA . GLU A 1 73 ? -10.609 2.406 0.862 1.00 88.31 73 GLU A CA 1
ATOM 628 C C . GLU A 1 73 ? -9.405 1.552 1.265 1.00 88.31 73 GLU A C 1
ATOM 630 O O . GLU A 1 73 ? -9.414 0.339 1.071 1.00 88.31 73 GLU A O 1
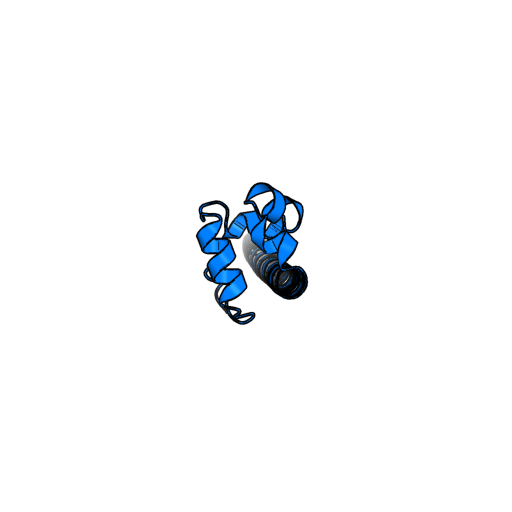ATOM 635 N N . ILE A 1 74 ? -8.379 2.169 1.863 1.00 88.38 74 ILE A N 1
ATOM 636 C CA . ILE A 1 74 ? -7.190 1.463 2.363 1.00 88.38 74 ILE A CA 1
ATOM 637 C C . ILE A 1 74 ? -7.602 0.428 3.418 1.00 88.38 74 ILE A C 1
ATOM 639 O O . ILE A 1 74 ? -7.203 -0.733 3.331 1.00 88.38 74 ILE A O 1
ATOM 643 N N . LYS A 1 75 ? -8.456 0.824 4.369 1.00 89.50 75 LYS A N 1
ATOM 644 C CA . LYS A 1 75 ? -9.020 -0.061 5.396 1.00 89.50 75 LYS A CA 1
ATOM 645 C C . LYS A 1 75 ? -9.803 -1.219 4.779 1.00 89.50 75 LYS A C 1
ATOM 647 O O . LYS A 1 75 ? -9.639 -2.359 5.207 1.00 89.50 75 LYS A O 1
ATOM 652 N N . ASP A 1 76 ? -10.610 -0.959 3.757 1.00 88.56 76 ASP A N 1
ATOM 653 C CA . ASP A 1 76 ? -11.341 -1.998 3.032 1.00 88.56 76 ASP A CA 1
ATOM 654 C C . ASP A 1 76 ? -10.403 -2.992 2.340 1.00 88.56 76 ASP A C 1
ATOM 656 O O . ASP A 1 76 ? -10.654 -4.198 2.384 1.00 88.56 76 ASP A O 1
ATOM 660 N N . TYR A 1 77 ? -9.318 -2.521 1.722 1.00 83.81 77 TYR A N 1
ATOM 661 C CA . TYR A 1 77 ? -8.322 -3.396 1.099 1.00 83.81 77 TYR A CA 1
ATOM 662 C C . TYR A 1 77 ? -7.578 -4.248 2.129 1.00 83.81 77 TYR A C 1
ATOM 664 O O . TYR A 1 77 ? -7.421 -5.452 1.921 1.00 83.81 77 TYR A O 1
ATOM 672 N N . LEU A 1 78 ? -7.182 -3.648 3.252 1.00 86.38 78 LEU A N 1
ATOM 673 C CA . LEU A 1 78 ? -6.554 -4.351 4.368 1.00 86.38 78 LEU A CA 1
ATOM 674 C C . LEU A 1 78 ? -7.498 -5.398 4.982 1.00 86.38 78 LEU A C 1
ATOM 676 O O . LEU A 1 78 ? -7.053 -6.490 5.306 1.00 86.38 78 LEU A O 1
ATOM 680 N N . LYS A 1 79 ? -8.810 -5.134 5.072 1.00 84.50 79 LYS A N 1
ATOM 681 C CA . LYS A 1 79 ? -9.800 -6.127 5.537 1.00 84.50 79 LYS A CA 1
ATOM 682 C C . LYS A 1 79 ? -10.043 -7.257 4.541 1.00 84.50 79 LYS A C 1
ATOM 684 O O . LYS A 1 79 ? -10.245 -8.397 4.946 1.00 84.50 79 LYS A O 1
ATOM 689 N N . LYS A 1 80 ? -10.089 -6.941 3.242 1.00 77.06 80 LYS A N 1
ATOM 690 C CA . LYS A 1 80 ? -10.433 -7.904 2.179 1.00 77.06 80 LYS A CA 1
ATOM 691 C C . LYS A 1 80 ? -9.309 -8.876 1.843 1.00 77.06 80 LYS A C 1
ATOM 693 O O . LYS A 1 80 ? -9.581 -9.848 1.147 1.00 77.06 80 LYS A O 1
ATOM 698 N N . GLY A 1 81 ? -8.092 -8.621 2.323 1.00 61.59 81 GLY A N 1
ATOM 699 C CA . GLY A 1 81 ? -7.028 -9.611 2.426 1.00 61.59 81 GLY A CA 1
ATOM 700 C C . GLY A 1 81 ? -6.835 -10.468 1.188 1.00 61.59 81 GLY A C 1
ATOM 701 O O . GLY A 1 81 ? -7.163 -11.650 1.180 1.00 61.59 81 GLY A O 1
ATOM 702 N N . ASN A 1 82 ? -6.265 -9.879 0.143 1.00 53.50 82 ASN A N 1
ATOM 703 C CA . ASN A 1 82 ? -5.656 -10.676 -0.907 1.00 53.50 82 ASN A CA 1
ATOM 704 C C . ASN A 1 82 ? -4.210 -10.206 -1.055 1.00 53.50 82 ASN A C 1
ATOM 706 O O . ASN A 1 82 ? -3.929 -9.255 -1.786 1.00 53.50 82 ASN A O 1
ATOM 710 N N . SER A 1 83 ? -3.297 -10.891 -0.360 1.00 51.69 83 SER A N 1
ATOM 711 C CA . SER A 1 83 ? -1.839 -10.807 -0.572 1.00 51.69 83 SER A CA 1
ATOM 712 C C . SER A 1 83 ? -1.464 -10.948 -2.055 1.00 51.69 83 SER A C 1
ATOM 714 O O . SER A 1 83 ? -0.424 -10.500 -2.524 1.00 51.69 83 SER A O 1
ATOM 716 N N . ASP A 1 84 ? -2.366 -11.535 -2.839 1.00 50.06 84 ASP A N 1
ATOM 717 C CA . ASP A 1 84 ? -2.158 -11.841 -4.238 1.00 50.06 84 ASP A CA 1
ATOM 718 C C . ASP A 1 84 ? -2.369 -10.659 -5.201 1.00 50.06 84 ASP A C 1
ATOM 720 O O . ASP A 1 84 ? -1.989 -10.760 -6.375 1.00 50.06 84 ASP A O 1
ATOM 724 N N . LYS A 1 85 ? -2.980 -9.548 -4.755 1.00 53.91 85 LYS A N 1
ATOM 725 C CA . LYS A 1 85 ? -3.292 -8.393 -5.614 1.00 53.91 85 LYS A CA 1
ATOM 726 C C . LYS A 1 85 ? -3.274 -7.079 -4.831 1.00 53.91 85 LYS A C 1
ATOM 728 O O . LYS A 1 85 ? -4.299 -6.646 -4.310 1.00 53.91 85 LYS A O 1
ATOM 733 N N . LEU A 1 86 ? -2.142 -6.376 -4.861 1.00 63.56 86 LEU A N 1
ATOM 734 C CA . LEU A 1 86 ? -2.189 -4.915 -4.779 1.00 63.56 86 LEU A CA 1
ATOM 735 C C . LEU A 1 86 ? -3.145 -4.428 -5.883 1.00 63.56 86 LEU A C 1
ATOM 737 O O . LEU A 1 86 ? -2.959 -4.829 -7.034 1.00 63.56 86 LEU A O 1
ATOM 741 N N . PRO A 1 87 ? -4.155 -3.593 -5.580 1.00 56.06 87 PRO A N 1
ATOM 742 C CA . PRO A 1 87 ? -5.197 -3.223 -6.542 1.00 56.06 87 PRO A CA 1
ATOM 743 C C . PRO A 1 87 ? -4.678 -2.537 -7.819 1.00 56.06 87 PRO A C 1
ATOM 745 O O . PRO A 1 87 ? -5.421 -2.424 -8.790 1.00 56.06 87 PRO A O 1
ATOM 748 N N . PHE A 1 88 ? -3.406 -2.121 -7.851 1.00 56.97 88 PHE A N 1
ATOM 749 C CA . PHE A 1 88 ? -2.830 -1.307 -8.924 1.00 56.97 88 PHE A CA 1
ATOM 750 C C . PHE A 1 88 ? -1.501 -1.822 -9.492 1.00 56.97 88 PHE A C 1
ATOM 752 O O . PHE A 1 88 ? -0.943 -1.182 -10.382 1.00 56.97 88 PHE A O 1
ATOM 759 N N . LEU A 1 89 ? -0.983 -2.956 -9.008 1.00 54.75 89 LEU A N 1
ATOM 760 C CA . LEU A 1 89 ? 0.255 -3.545 -9.524 1.00 54.75 89 LEU A CA 1
ATOM 761 C C . LEU A 1 89 ? -0.070 -4.852 -10.259 1.00 54.75 89 LEU A C 1
ATOM 763 O O . LEU A 1 89 ? -0.629 -5.763 -9.640 1.00 54.75 89 LEU A O 1
ATOM 767 N N . PRO A 1 90 ? 0.212 -4.946 -11.575 1.00 48.31 90 PRO A N 1
ATOM 768 C CA . PRO A 1 90 ? -0.001 -6.182 -12.318 1.00 48.31 90 PRO A CA 1
ATOM 769 C C . PRO A 1 90 ? 0.849 -7.313 -11.716 1.00 48.31 90 PRO A C 1
ATOM 771 O O . PRO A 1 90 ? 1.939 -7.064 -11.202 1.00 48.31 90 PRO A O 1
ATOM 774 N N . LYS A 1 91 ? 0.297 -8.534 -11.733 1.00 48.78 91 LYS A N 1
ATOM 775 C CA . LYS A 1 91 ? 1.007 -9.761 -11.337 1.00 48.78 91 LYS A CA 1
ATOM 776 C C . LYS A 1 91 ? 2.211 -10.016 -12.236 1.00 48.78 91 LYS A C 1
ATOM 778 O O . LYS A 1 91 ? 2.088 -9.749 -13.452 1.00 48.78 91 LYS A O 1
#

Foldseek 3Di:
DVVVVVVVVVVVVVVVVVVVVVVVLLVVLLVLLVVLLVVCVVVVVCLVVDDPVVSCVSRVSCCVLCVPPHSVVVSVVSVVDDSPDPPPRDD

Sequence (91 aa):
MLENILSIILLVVIAYAVYLQKNLNDEKIRREWDLAYFYYQTHQQDFDALTKEYFFEDFPLLKKVFLNSKIEEIKDYLKKGNSDKLPFLPK

pLDDT: mean 82.68, std 11.76, range [48.31, 92.88]